Protein AF-A0A1G3HH08-F1 (afdb_monomer)

Solvent-accessible surface area (backbone atoms only — not comparable to full-atom values): 5971 Å² total; per-residue (Å²): 130,83,78,72,69,46,69,51,78,46,73,68,63,84,57,70,82,24,36,34,40,40,31,44,37,25,31,71,50,76,49,64,43,87,78,42,62,87,68,46,46,73,55,71,31,68,67,54,73,59,21,31,37,37,42,53,37,83,88,49,98,61,47,68,43,84,46,73,89,70,102,66,39,56,64,58,51,39,51,60,30,45,80,74,78,44,68,53,91,50,65,94,56,96,65,92,84,85

Secondary structure (DSSP, 8-state):
-----EEEEEE--SSTT-EEEEEEEEEEEEE--TT-GGG-EEEEESSS--EEEEE--TTSS-SEEE----S--HHHHHHHHHTTT---TTTT------

Structure (mmCIF, N/CA/C/O backbone):
data_AF-A0A1G3HH08-F1
#
_entry.id   AF-A0A1G3HH08-F1
#
loop_
_atom_site.group_PDB
_atom_site.id
_atom_site.type_symbol
_atom_site.label_atom_id
_atom_site.label_alt_id
_atom_site.label_comp_id
_atom_site.label_asym_id
_atom_site.label_entity_id
_atom_site.label_seq_id
_atom_site.pdbx_PDB_ins_code
_atom_site.Cartn_x
_atom_site.Cartn_y
_atom_site.Cartn_z
_atom_site.occupancy
_atom_site.B_iso_or_equiv
_atom_site.auth_seq_id
_atom_site.auth_comp_id
_atom_site.auth_asym_id
_atom_site.auth_atom_id
_atom_site.pdbx_PDB_model_num
ATOM 1 N N . MET A 1 1 ? 6.638 12.424 -16.728 1.00 45.09 1 MET A N 1
ATOM 2 C CA . MET A 1 1 ? 5.739 11.266 -16.546 1.00 45.09 1 MET A CA 1
ATOM 3 C C . MET A 1 1 ? 5.499 11.137 -15.056 1.00 45.09 1 MET A C 1
ATOM 5 O O . MET A 1 1 ? 6.484 11.046 -14.337 1.00 45.09 1 MET A O 1
ATOM 9 N N . SER A 1 2 ? 4.257 11.227 -14.576 1.00 54.84 2 SER A N 1
ATOM 10 C CA . SER A 1 2 ? 3.981 10.838 -13.190 1.00 54.84 2 SER A CA 1
ATOM 11 C C . SER A 1 2 ? 4.125 9.321 -13.106 1.00 54.84 2 SER A C 1
ATOM 13 O O . SER A 1 2 ? 3.513 8.605 -13.900 1.00 54.84 2 SER A O 1
ATOM 15 N N . SER A 1 3 ? 4.948 8.828 -12.189 1.00 72.62 3 SER A N 1
ATOM 16 C CA . SER A 1 3 ? 4.944 7.419 -11.795 1.00 72.62 3 SER A CA 1
ATOM 17 C C . SER A 1 3 ? 3.520 7.035 -11.370 1.00 72.62 3 SER A C 1
ATOM 19 O O . SER A 1 3 ? 2.802 7.868 -10.816 1.00 72.62 3 SER A O 1
ATOM 21 N N . GLY A 1 4 ? 3.081 5.805 -11.653 1.00 88.69 4 GLY A N 1
ATOM 22 C CA . GLY A 1 4 ? 1.798 5.319 -11.138 1.00 88.69 4 GLY A CA 1
ATOM 23 C C . GLY A 1 4 ? 1.821 5.121 -9.619 1.00 88.69 4 GLY A C 1
ATOM 24 O O . GLY A 1 4 ? 2.733 5.565 -8.924 1.00 88.69 4 GLY A O 1
ATOM 25 N N . THR A 1 5 ? 0.830 4.412 -9.095 1.00 95.06 5 THR A N 1
ATOM 26 C CA . THR A 1 5 ? 0.828 3.922 -7.713 1.00 95.06 5 THR A CA 1
ATOM 27 C C . THR A 1 5 ? 0.499 2.441 -7.744 1.00 95.06 5 THR A C 1
ATOM 29 O O . THR A 1 5 ? -0.430 2.042 -8.445 1.00 95.06 5 THR A O 1
ATOM 32 N N . GLY A 1 6 ? 1.288 1.647 -7.024 1.00 96.00 6 GLY A N 1
ATOM 33 C CA . GLY A 1 6 ? 1.075 0.216 -6.852 1.00 96.00 6 GLY A CA 1
ATOM 34 C C . GLY A 1 6 ? 0.881 -0.090 -5.376 1.00 96.00 6 GLY A C 1
ATOM 35 O O . GLY A 1 6 ? 1.692 0.331 -4.548 1.00 96.00 6 GLY A O 1
ATOM 36 N N . CYS A 1 7 ? -0.188 -0.807 -5.047 1.00 97.50 7 CYS A N 1
ATOM 37 C CA . CYS A 1 7 ? -0.445 -1.280 -3.695 1.00 97.50 7 CYS A CA 1
ATOM 38 C C . CYS A 1 7 ? -0.919 -2.732 -3.695 1.00 97.50 7 CYS A C 1
ATOM 40 O O . CYS A 1 7 ? -1.515 -3.206 -4.663 1.00 97.50 7 CYS A O 1
ATOM 42 N N . TYR A 1 8 ? -0.664 -3.402 -2.577 1.00 97.88 8 TYR A N 1
ATOM 43 C CA . TYR A 1 8 ? -1.203 -4.712 -2.251 1.00 97.88 8 TYR A CA 1
ATOM 44 C C . TYR A 1 8 ? -2.145 -4.589 -1.057 1.00 97.88 8 TYR A C 1
ATOM 46 O O . TYR A 1 8 ? -1.854 -3.855 -0.105 1.00 97.88 8 TYR A O 1
ATOM 54 N N . ILE A 1 9 ? -3.279 -5.287 -1.120 1.00 97.69 9 ILE A N 1
ATOM 55 C CA . ILE A 1 9 ? -4.331 -5.226 -0.106 1.00 97.69 9 ILE A CA 1
ATOM 56 C C . ILE A 1 9 ? -4.844 -6.637 0.164 1.00 97.69 9 ILE A C 1
ATOM 58 O O . ILE A 1 9 ? -5.253 -7.329 -0.764 1.00 97.69 9 ILE A O 1
ATOM 62 N N . GLU A 1 10 ? -4.892 -7.024 1.435 1.00 97.31 10 GLU A N 1
ATOM 63 C CA . GLU A 1 10 ? -5.613 -8.214 1.894 1.00 97.31 10 GLU A CA 1
ATOM 64 C C . GLU A 1 10 ? -6.640 -7.822 2.945 1.00 97.31 10 GLU A C 1
ATOM 66 O O . GLU A 1 10 ? -6.330 -7.091 3.885 1.00 97.31 10 GLU A O 1
ATOM 71 N N . ASP A 1 11 ? -7.859 -8.329 2.801 1.00 94.56 11 ASP A N 1
ATOM 72 C CA . ASP A 1 11 ? -8.933 -8.139 3.768 1.00 94.56 11 ASP A CA 1
ATOM 73 C C . ASP A 1 11 ? -9.188 -9.448 4.528 1.00 94.56 11 ASP A C 1
ATOM 75 O O . ASP A 1 11 ? -9.576 -10.453 3.931 1.00 94.56 11 ASP A O 1
ATOM 79 N N . GLU A 1 12 ? -8.982 -9.443 5.850 1.00 93.00 12 GLU A N 1
ATOM 80 C CA . GLU A 1 12 ? -9.303 -10.581 6.727 1.00 93.00 12 GLU A CA 1
ATOM 81 C C . GLU A 1 12 ? -10.830 -10.745 6.931 1.00 93.00 12 GLU A C 1
ATOM 83 O O . GLU A 1 12 ? -11.278 -11.685 7.595 1.00 93.00 12 GLU A O 1
ATOM 88 N N . GLY A 1 13 ? -11.647 -9.854 6.359 1.00 88.38 13 GLY A N 1
ATOM 89 C CA . GLY A 1 13 ? -13.099 -9.952 6.315 1.00 88.38 13 GLY A CA 1
ATOM 90 C C . GLY A 1 13 ? -13.788 -9.251 7.485 1.00 88.38 13 GLY A C 1
ATOM 91 O O . GLY A 1 13 ? -13.413 -8.163 7.914 1.00 88.38 13 GLY A O 1
ATOM 92 N N . ALA A 1 14 ? -14.866 -9.850 7.996 1.00 82.38 14 ALA A N 1
ATOM 93 C CA . ALA A 1 14 ? -15.722 -9.214 8.994 1.00 82.38 14 ALA A CA 1
ATOM 94 C C . ALA A 1 14 ? -15.430 -9.691 10.425 1.00 82.38 14 ALA A C 1
ATOM 96 O O . ALA A 1 14 ? -15.201 -10.869 10.687 1.00 82.38 14 ALA A O 1
ATOM 97 N N . GLY A 1 15 ? -15.546 -8.771 11.381 1.00 82.75 15 GLY A N 1
ATOM 98 C CA . GLY A 1 15 ? -15.474 -9.061 12.811 1.00 82.75 15 GLY A CA 1
ATOM 99 C C . GLY A 1 15 ? -14.681 -8.008 13.572 1.00 82.75 15 GLY A C 1
ATOM 100 O O . GLY A 1 15 ? -13.878 -7.279 13.000 1.00 82.75 15 GLY A O 1
ATOM 101 N N . ALA A 1 16 ? -14.877 -7.947 14.890 1.00 77.75 16 ALA A N 1
ATOM 102 C CA . ALA A 1 16 ? -14.223 -6.947 15.742 1.00 77.75 16 ALA A CA 1
ATOM 103 C C . ALA A 1 16 ? -12.687 -7.074 15.795 1.00 77.75 16 ALA A C 1
ATOM 105 O O . ALA A 1 16 ? -12.027 -6.179 16.303 1.00 77.75 16 ALA A O 1
ATOM 106 N N . LYS A 1 17 ? -12.125 -8.188 15.310 1.00 84.75 17 LYS A N 1
ATOM 107 C CA . LYS A 1 17 ? -10.678 -8.435 15.241 1.00 84.75 17 LYS A CA 1
ATOM 108 C C . LYS A 1 17 ? -10.138 -8.539 13.814 1.00 84.75 17 LYS A C 1
ATOM 110 O O . LYS A 1 17 ? -8.941 -8.754 13.670 1.00 84.75 17 LYS A O 1
ATOM 115 N N . ALA A 1 18 ? -10.998 -8.429 12.801 1.00 90.12 18 ALA A N 1
ATOM 116 C CA . ALA A 1 18 ? -10.560 -8.458 11.414 1.00 90.12 18 ALA A CA 1
ATOM 117 C C . ALA A 1 18 ? -9.796 -7.173 11.078 1.00 90.12 18 ALA A C 1
ATOM 119 O O . ALA A 1 18 ? -10.067 -6.100 11.640 1.00 90.12 18 ALA A O 1
ATOM 120 N N . ARG A 1 19 ? -8.815 -7.303 10.190 1.00 94.06 19 ARG A N 1
ATOM 121 C CA . ARG A 1 19 ? -7.939 -6.218 9.763 1.00 94.06 19 ARG A CA 1
ATOM 122 C C . ARG A 1 19 ? -7.780 -6.247 8.255 1.00 94.06 19 ARG A C 1
ATOM 124 O O . ARG A 1 19 ? -7.854 -7.298 7.627 1.00 94.06 19 ARG A O 1
ATOM 131 N N . THR A 1 20 ? -7.474 -5.089 7.698 1.00 96.69 20 THR A N 1
ATOM 132 C CA . THR A 1 20 ? -6.980 -4.977 6.331 1.00 96.69 20 THR A CA 1
ATOM 133 C C . THR A 1 20 ? -5.469 -4.812 6.381 1.00 96.69 20 THR A C 1
ATOM 135 O O . THR A 1 20 ? -4.962 -3.914 7.054 1.00 96.69 20 THR A O 1
ATOM 138 N N . TYR A 1 21 ? -4.737 -5.670 5.685 1.00 98.06 21 TYR A N 1
ATOM 139 C CA . TYR A 1 21 ? -3.335 -5.437 5.379 1.00 98.06 21 TYR A CA 1
ATOM 140 C C . TYR A 1 21 ? -3.233 -4.531 4.153 1.00 98.06 21 TYR A C 1
ATOM 142 O O . TYR A 1 21 ? -3.908 -4.756 3.150 1.00 98.06 21 TYR A O 1
ATOM 150 N N . PHE A 1 22 ? -2.391 -3.507 4.235 1.00 98.44 22 PHE A N 1
ATOM 151 C CA . PHE A 1 22 ? -2.144 -2.559 3.160 1.00 98.44 22 PHE A CA 1
ATOM 152 C C . PHE A 1 22 ? -0.644 -2.320 3.017 1.00 98.44 22 PHE A C 1
ATOM 154 O O . PHE A 1 22 ? 0.003 -1.816 3.934 1.00 98.44 22 PHE A O 1
ATOM 161 N N . CYS A 1 23 ? -0.089 -2.619 1.847 1.00 98.50 23 CYS A N 1
ATOM 162 C CA . CYS A 1 23 ? 1.263 -2.216 1.490 1.00 98.50 23 CYS A CA 1
ATOM 163 C C . CYS A 1 23 ? 1.211 -1.253 0.307 1.00 98.50 23 CYS A C 1
ATOM 165 O O . CYS A 1 23 ? 0.780 -1.624 -0.785 1.00 98.50 23 CYS A O 1
ATOM 167 N N . LEU A 1 24 ? 1.678 -0.017 0.505 1.00 98.19 24 LEU A N 1
ATOM 168 C CA . LEU A 1 24 ? 1.987 0.875 -0.610 1.00 98.19 24 LEU A CA 1
ATOM 169 C C . LEU A 1 24 ? 3.344 0.455 -1.178 1.00 98.19 24 LEU A C 1
ATOM 171 O O . LEU A 1 24 ? 4.386 0.816 -0.629 1.00 98.19 24 LEU A O 1
ATOM 175 N N . CYS A 1 25 ? 3.342 -0.334 -2.250 1.00 97.31 25 CYS A N 1
ATOM 176 C CA . CYS A 1 25 ? 4.567 -0.860 -2.848 1.00 97.31 25 CYS A CA 1
ATOM 177 C C . CYS A 1 25 ? 5.419 0.278 -3.425 1.00 97.31 25 CYS A C 1
ATOM 179 O O . CYS A 1 25 ? 6.630 0.305 -3.222 1.00 97.31 25 CYS A O 1
ATOM 181 N N . TYR A 1 26 ? 4.777 1.236 -4.099 1.00 96.19 26 TYR A N 1
ATOM 182 C CA . TYR A 1 26 ? 5.376 2.503 -4.515 1.00 96.19 26 TYR A CA 1
ATOM 183 C C . TYR A 1 26 ? 4.287 3.547 -4.811 1.00 96.19 26 TYR A C 1
ATOM 185 O O . TYR A 1 26 ? 3.146 3.206 -5.135 1.00 96.19 26 TYR A O 1
ATOM 193 N N . GLY A 1 27 ? 4.665 4.824 -4.808 1.00 96.44 27 GLY A N 1
ATOM 194 C CA . GLY A 1 27 ? 3.787 5.940 -5.167 1.00 96.44 27 GLY A CA 1
ATOM 195 C C . GLY A 1 27 ? 3.270 6.673 -3.936 1.00 96.44 27 GLY A C 1
ATOM 196 O O . GLY A 1 27 ? 3.927 6.666 -2.898 1.00 96.44 27 GLY A O 1
ATOM 197 N N . SER A 1 28 ? 2.116 7.326 -4.052 1.00 97.19 28 SER A N 1
ATOM 198 C CA . SER A 1 28 ? 1.555 8.182 -2.998 1.00 97.19 28 SER A CA 1
ATOM 199 C C . SER A 1 28 ? 0.111 7.794 -2.694 1.00 97.19 28 SER A C 1
ATOM 201 O O . SER A 1 28 ? -0.645 7.451 -3.600 1.00 97.19 28 SER A O 1
ATOM 203 N N . VAL A 1 29 ? -0.287 7.883 -1.425 1.00 97.69 29 VAL A N 1
ATOM 204 C CA . VAL A 1 29 ? -1.648 7.567 -0.965 1.00 97.69 29 VAL A CA 1
ATOM 205 C C . VAL A 1 29 ? -2.099 8.545 0.120 1.00 97.69 29 VAL A C 1
ATOM 207 O O . VAL A 1 29 ? -1.268 9.073 0.861 1.00 97.69 29 VAL A O 1
ATOM 210 N N . GLU A 1 30 ? -3.411 8.741 0.248 1.00 98.00 30 GLU A N 1
ATOM 211 C CA . GLU A 1 30 ? -4.052 9.143 1.505 1.00 98.00 30 GLU A CA 1
ATOM 212 C C . GLU A 1 30 ? -4.765 7.909 2.076 1.00 98.00 30 GLU A C 1
ATOM 214 O O . GLU A 1 30 ? -5.726 7.413 1.490 1.00 98.00 30 GLU A O 1
ATOM 219 N N . LEU A 1 31 ? -4.266 7.378 3.193 1.00 97.38 31 LEU A N 1
ATOM 220 C CA . LEU A 1 31 ? -4.832 6.215 3.865 1.00 97.38 31 LEU A CA 1
ATOM 221 C C . LEU A 1 31 ? -5.758 6.668 4.996 1.00 97.38 31 LEU A C 1
ATOM 223 O O . LEU A 1 31 ? -5.334 7.387 5.901 1.00 97.38 31 LEU A O 1
ATOM 227 N N . ILE A 1 32 ? -7.024 6.247 4.950 1.00 96.56 32 ILE A N 1
ATOM 228 C CA . ILE A 1 32 ? -8.064 6.673 5.896 1.00 96.56 32 ILE A CA 1
ATOM 229 C C . ILE A 1 32 ? -8.709 5.433 6.536 1.00 96.56 32 ILE A C 1
ATOM 231 O O . ILE A 1 32 ? -9.487 4.746 5.871 1.00 96.56 32 ILE A O 1
ATOM 235 N N . PRO A 1 33 ? -8.443 5.140 7.821 1.00 93.00 33 PRO A N 1
ATOM 236 C CA . PRO A 1 33 ? -9.104 4.048 8.536 1.00 93.00 33 PRO A CA 1
ATOM 237 C C . PRO A 1 33 ? -10.591 4.336 8.725 1.00 93.00 33 PRO A C 1
ATOM 239 O O . PRO A 1 33 ? -10.958 5.360 9.303 1.00 93.00 33 PRO A O 1
ATOM 242 N N . SER A 1 34 ? -11.465 3.418 8.310 1.00 88.62 34 SER A N 1
ATOM 243 C CA . SER A 1 34 ? -12.917 3.621 8.421 1.00 88.62 34 SER A CA 1
ATOM 244 C C . SER A 1 34 ? -13.395 3.777 9.871 1.00 88.62 34 SER A C 1
ATOM 246 O O . SER A 1 34 ? -14.271 4.596 10.134 1.00 88.62 34 SER A O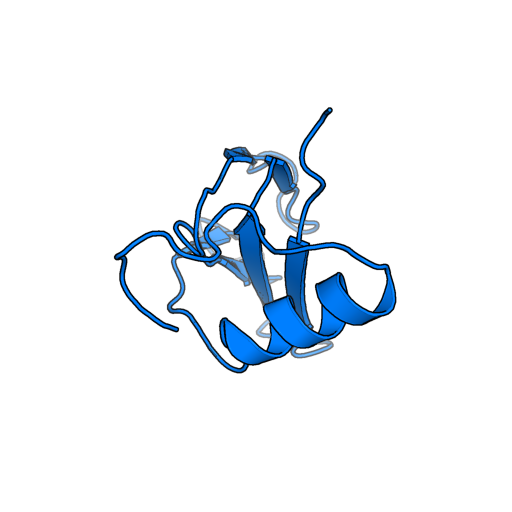 1
ATOM 248 N N . ALA A 1 35 ? -12.798 3.042 10.817 1.00 88.50 35 ALA A N 1
ATOM 249 C CA . ALA A 1 35 ? -13.130 3.117 12.245 1.00 88.50 35 ALA A CA 1
ATOM 250 C C . ALA A 1 35 ? -12.522 4.339 12.967 1.00 88.50 35 ALA A C 1
ATOM 252 O O . ALA A 1 35 ? -12.939 4.664 14.077 1.00 88.50 35 ALA A O 1
ATOM 253 N N . ALA A 1 36 ? -11.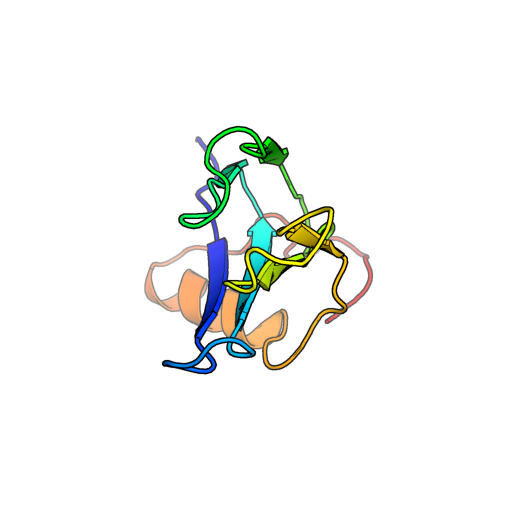546 5.019 12.352 1.00 92.38 36 ALA A N 1
ATOM 254 C CA . ALA A 1 36 ? -10.862 6.179 12.926 1.00 92.38 36 ALA A CA 1
ATOM 255 C C . ALA A 1 36 ? -10.412 7.187 11.844 1.00 92.38 36 ALA A C 1
ATOM 257 O O . ALA A 1 36 ? -9.212 7.363 11.625 1.00 92.38 36 ALA A O 1
ATOM 258 N N . PRO A 1 37 ? -11.335 7.904 11.16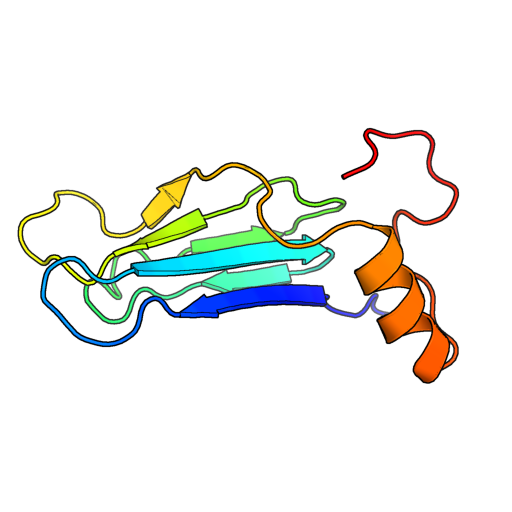8 1.00 94.50 37 PRO A N 1
ATOM 259 C CA . PRO A 1 37 ? -10.984 8.829 10.079 1.00 94.50 37 PRO A CA 1
ATOM 260 C C . PRO A 1 37 ? -10.079 10.004 10.490 1.00 94.50 37 PRO A C 1
ATOM 262 O O . PRO A 1 37 ? -9.474 10.668 9.643 1.00 94.50 37 PRO A O 1
ATOM 265 N N . GLN A 1 38 ? -10.000 10.302 11.789 1.00 94.69 38 GLN A N 1
ATOM 266 C CA . GLN A 1 38 ? -9.067 11.272 12.365 1.00 94.69 38 GLN A CA 1
ATOM 267 C C . GLN A 1 38 ? -7.606 10.803 12.319 1.00 94.69 38 GLN A C 1
ATOM 269 O O . GLN A 1 38 ? -6.710 11.637 12.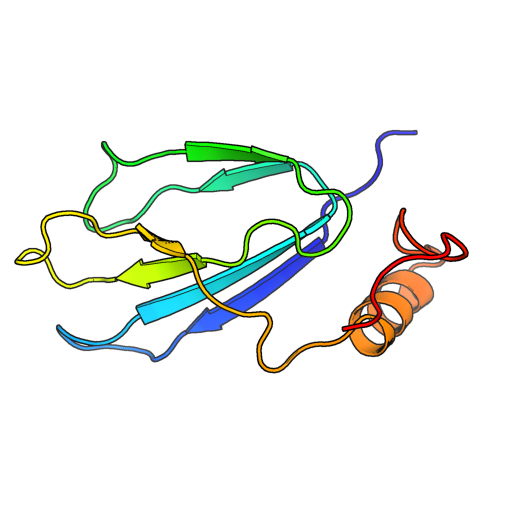376 1.00 94.69 38 GLN A O 1
ATOM 274 N N . GLU A 1 39 ? -7.360 9.495 12.192 1.00 95.44 39 GLU A N 1
ATOM 275 C CA . GLU A 1 39 ? -6.019 8.917 12.041 1.00 95.44 39 GLU A CA 1
ATOM 276 C C . GLU A 1 39 ? -5.525 8.937 10.591 1.00 95.44 39 GLU A C 1
ATOM 278 O O . GLU A 1 39 ? -4.500 8.33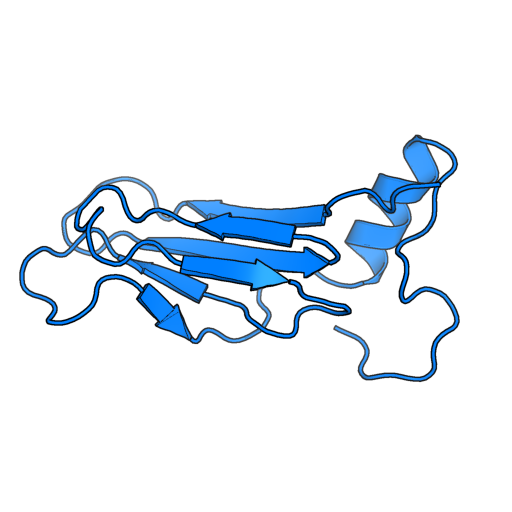1 10.307 1.00 95.44 39 GLU A O 1
ATOM 283 N N . ARG A 1 40 ? -6.223 9.615 9.668 1.00 97.25 40 ARG A N 1
ATOM 284 C CA . ARG A 1 40 ? -5.804 9.717 8.263 1.00 97.25 40 ARG A CA 1
ATOM 285 C C . ARG A 1 40 ? -4.320 10.057 8.128 1.00 97.25 40 ARG A C 1
ATOM 287 O O . ARG A 1 40 ? -3.793 10.909 8.846 1.00 97.25 40 ARG A O 1
ATOM 294 N N . GLU A 1 41 ? -3.671 9.452 7.147 1.00 97.75 41 GLU A N 1
ATOM 295 C CA . GLU A 1 41 ? -2.266 9.708 6.872 1.00 97.75 41 GLU A CA 1
ATOM 296 C C . GLU A 1 41 ? -2.006 9.776 5.369 1.00 97.75 41 GLU A C 1
ATOM 298 O O . GLU A 1 41 ? -2.396 8.885 4.621 1.00 97.75 41 GLU A O 1
ATOM 303 N N . SER A 1 42 ? -1.317 10.826 4.920 1.00 98.25 42 SER A N 1
ATOM 304 C CA . SER A 1 42 ? -0.797 10.916 3.554 1.00 98.25 42 SER A CA 1
ATOM 305 C C . SER A 1 42 ? 0.690 10.598 3.548 1.00 98.25 42 SER A C 1
ATOM 307 O O . SER A 1 42 ? 1.451 11.206 4.300 1.00 98.25 42 SER A O 1
ATOM 309 N N . TYR A 1 43 ? 1.115 9.662 2.705 1.00 97.94 43 TYR A N 1
ATOM 310 C CA . TYR A 1 43 ? 2.524 9.285 2.605 1.00 97.94 43 TYR A CA 1
ATOM 311 C C . TYR A 1 43 ? 2.888 8.762 1.217 1.00 97.94 43 TYR A C 1
ATOM 313 O O . TYR A 1 43 ? 2.033 8.514 0.367 1.00 97.94 43 TYR A O 1
ATOM 321 N N . THR A 1 44 ? 4.194 8.661 0.980 1.00 97.31 44 THR A N 1
ATOM 322 C CA . THR A 1 44 ? 4.789 8.166 -0.263 1.00 97.31 44 THR A CA 1
ATOM 323 C C . THR A 1 44 ? 5.793 7.076 0.070 1.00 97.31 44 THR A C 1
ATOM 325 O O . THR A 1 44 ? 6.528 7.207 1.048 1.00 97.31 44 THR A O 1
ATOM 328 N N . THR A 1 45 ? 5.826 6.027 -0.743 1.00 96.56 45 THR A N 1
ATOM 329 C CA . THR A 1 45 ? 6.835 4.967 -0.681 1.00 96.56 45 THR A CA 1
ATOM 330 C C . THR A 1 45 ? 7.532 4.832 -2.030 1.00 96.56 45 THR A C 1
ATOM 332 O O . THR A 1 45 ? 6.989 5.150 -3.094 1.00 96.56 45 THR A O 1
ATOM 335 N N . THR A 1 46 ? 8.769 4.370 -1.977 1.00 94.62 46 THR A N 1
ATOM 336 C CA . THR A 1 46 ? 9.592 4.003 -3.122 1.00 94.62 46 THR A CA 1
ATOM 337 C C . THR A 1 46 ? 9.679 2.496 -3.315 1.00 94.62 46 THR A C 1
ATOM 339 O O . THR A 1 46 ? 9.734 2.073 -4.467 1.00 94.62 46 THR A O 1
ATOM 342 N N . HIS A 1 47 ? 9.676 1.702 -2.235 1.00 95.81 47 HIS A N 1
ATOM 343 C CA . HIS A 1 47 ? 9.796 0.243 -2.309 1.00 95.81 47 HIS A CA 1
ATOM 344 C C . HIS A 1 47 ? 9.352 -0.452 -1.008 1.00 95.81 47 HIS A C 1
ATOM 346 O O . HIS A 1 47 ? 10.163 -0.738 -0.136 1.00 95.81 47 HIS A O 1
ATOM 352 N N . HIS A 1 48 ? 8.049 -0.705 -0.856 1.00 97.06 48 HIS A N 1
ATOM 353 C CA . HIS A 1 48 ? 7.461 -1.373 0.323 1.00 97.06 48 HIS A CA 1
ATOM 354 C C . HIS A 1 48 ? 7.853 -0.754 1.684 1.00 97.06 48 HIS A C 1
ATOM 356 O O . HIS A 1 48 ? 7.842 -1.432 2.708 1.00 97.06 48 HIS A O 1
ATOM 362 N N . ASP A 1 49 ? 8.161 0.548 1.725 1.00 96.50 49 ASP A N 1
ATOM 363 C CA . ASP A 1 49 ? 8.792 1.182 2.897 1.00 96.50 49 ASP A CA 1
ATOM 364 C C . ASP A 1 49 ? 7.879 1.267 4.131 1.00 96.50 49 ASP A C 1
ATOM 366 O O . ASP A 1 49 ? 8.342 1.539 5.240 1.00 96.50 49 ASP A O 1
ATOM 370 N N . LYS A 1 50 ? 6.564 1.101 3.940 1.00 97.88 50 LYS A N 1
ATOM 371 C CA . LYS A 1 50 ? 5.567 1.291 4.997 1.00 97.88 50 LYS A CA 1
ATOM 372 C C . LYS A 1 50 ? 4.339 0.381 4.846 1.00 97.88 50 LYS A C 1
ATOM 374 O O . LYS A 1 50 ? 3.261 0.862 4.488 1.00 97.88 50 LYS A O 1
ATOM 379 N N . PRO A 1 51 ? 4.468 -0.931 5.101 1.00 98.25 51 PRO A N 1
ATOM 380 C CA . PRO A 1 51 ? 3.319 -1.819 5.202 1.00 98.25 51 PRO A CA 1
ATOM 381 C C . PRO A 1 51 ? 2.547 -1.535 6.496 1.00 98.25 51 PRO A C 1
ATOM 383 O O . PRO A 1 51 ? 3.141 -1.234 7.534 1.00 98.25 51 PRO A O 1
ATOM 386 N N . MET A 1 52 ? 1.223 -1.633 6.440 1.00 98.31 52 MET A N 1
ATOM 387 C CA . MET A 1 52 ? 0.323 -1.266 7.530 1.00 98.31 52 MET A CA 1
ATOM 388 C C . MET A 1 52 ? -0.759 -2.331 7.733 1.00 98.31 52 MET A C 1
ATOM 390 O O . MET A 1 52 ? -1.342 -2.827 6.773 1.00 98.31 52 MET A O 1
ATOM 394 N N . TYR A 1 53 ? -1.091 -2.621 8.990 1.00 97.56 53 TYR A N 1
ATOM 395 C CA . TYR A 1 53 ? -2.380 -3.196 9.365 1.00 97.56 53 TYR A CA 1
ATOM 396 C C . TYR A 1 53 ? -3.359 -2.079 9.716 1.00 97.56 53 TYR A C 1
ATOM 398 O O . TYR A 1 53 ? -3.022 -1.164 10.470 1.00 97.56 53 TYR A O 1
ATOM 406 N N . ILE A 1 54 ? -4.583 -2.194 9.211 1.00 96.50 54 ILE A N 1
ATOM 407 C CA . ILE A 1 54 ? -5.707 -1.302 9.483 1.00 96.50 54 ILE A CA 1
ATOM 408 C C . ILE A 1 54 ? -6.757 -2.113 10.238 1.00 96.50 54 ILE A C 1
ATOM 410 O O . ILE A 1 54 ? -7.372 -3.028 9.697 1.00 96.50 54 ILE A O 1
ATOM 414 N N . HIS A 1 55 ? -6.929 -1.804 11.513 1.00 94.44 55 HIS A N 1
ATOM 415 C CA . HIS A 1 55 ? -7.814 -2.504 12.427 1.00 94.44 55 HIS A CA 1
ATOM 416 C C . HIS A 1 55 ? -9.217 -1.890 12.433 1.00 94.44 55 HIS A C 1
ATOM 418 O O . HIS A 1 55 ? -9.386 -0.6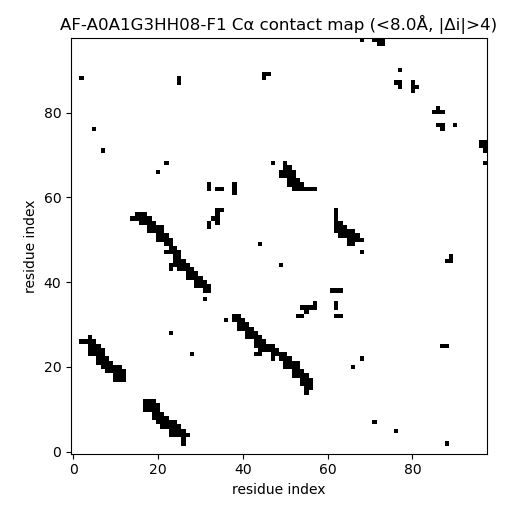76 12.317 1.00 94.44 55 HIS A O 1
ATOM 424 N N . ASN A 1 56 ? -10.222 -2.737 12.657 1.00 88.06 56 ASN A N 1
ATOM 425 C CA . ASN A 1 56 ? -11.609 -2.324 12.893 1.00 88.06 56 ASN A CA 1
ATOM 426 C C . ASN A 1 56 ? -12.008 -2.394 14.388 1.00 88.06 56 ASN A C 1
ATOM 428 O O . ASN A 1 56 ? -13.190 -2.405 14.735 1.00 88.06 56 ASN A O 1
ATOM 432 N N . ASP A 1 57 ? -11.029 -2.487 15.293 1.00 87.56 57 ASP A N 1
ATOM 433 C CA . ASP A 1 57 ? -11.261 -2.624 16.734 1.00 87.56 57 ASP A CA 1
ATOM 434 C C . ASP A 1 57 ? -11.273 -1.259 17.427 1.00 87.56 57 ASP A C 1
ATOM 436 O O . ASP A 1 57 ? -10.234 -0.787 17.876 1.00 87.56 57 ASP A O 1
ATOM 440 N N . MET A 1 58 ? -12.455 -0.659 17.603 1.00 81.75 58 MET A N 1
ATOM 441 C CA . MET A 1 58 ? -12.637 0.643 18.273 1.00 81.75 58 MET A CA 1
ATOM 442 C C . MET A 1 58 ? -12.068 0.729 19.705 1.00 81.75 58 MET A C 1
ATOM 444 O O . MET A 1 58 ? -12.034 1.816 20.278 1.00 81.75 58 MET A O 1
ATOM 448 N N . LYS A 1 59 ? -11.657 -0.389 20.320 1.00 86.31 59 LYS A N 1
ATOM 449 C CA . LYS A 1 59 ? -11.004 -0.393 21.638 1.00 86.31 59 LYS A CA 1
ATOM 450 C C . LYS A 1 59 ? -9.503 -0.120 21.558 1.00 86.31 59 LYS A C 1
ATOM 452 O O . LYS A 1 59 ? -8.891 0.147 22.592 1.00 86.31 59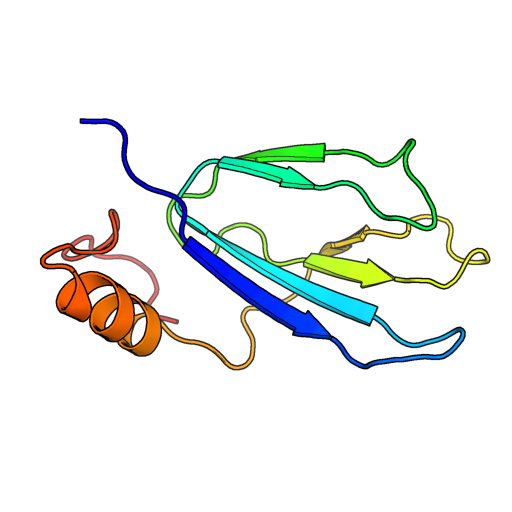 LYS A O 1
ATOM 457 N N . MET A 1 60 ? -8.897 -0.218 20.375 1.00 87.69 60 MET A N 1
ATOM 458 C CA . MET A 1 60 ? -7.480 0.073 20.193 1.00 87.69 60 MET A CA 1
ATOM 459 C C . MET A 1 60 ? -7.213 1.584 20.262 1.00 87.69 60 MET A C 1
ATOM 461 O O . MET A 1 60 ? -8.019 2.382 19.792 1.00 87.69 60 MET A O 1
ATOM 465 N N . PRO A 1 61 ? -6.066 2.009 20.820 1.00 89.31 61 PRO A N 1
ATOM 466 C CA . PRO A 1 61 ? -5.696 3.425 20.868 1.00 89.31 61 PRO A CA 1
ATOM 467 C C . PRO A 1 61 ? -5.287 3.992 19.499 1.00 89.31 61 PRO A C 1
ATOM 469 O O . PRO A 1 61 ? -5.289 5.208 19.329 1.00 89.31 61 PRO A O 1
ATOM 472 N N . LYS A 1 62 ? -4.897 3.121 18.559 1.00 93.12 62 LYS A N 1
ATOM 473 C CA . LYS A 1 62 ? -4.638 3.432 17.150 1.00 93.12 62 LYS A CA 1
ATOM 474 C C . LYS A 1 62 ? -5.174 2.312 16.276 1.00 93.12 62 LYS A C 1
ATOM 476 O O . LYS A 1 62 ? -4.975 1.144 16.609 1.00 93.12 62 LYS A O 1
ATOM 481 N N . MET A 1 63 ? -5.786 2.666 15.155 1.00 92.88 63 MET A N 1
ATOM 482 C CA . MET A 1 63 ? -6.309 1.709 14.180 1.00 92.88 63 MET A CA 1
ATOM 483 C C . MET A 1 63 ? -5.299 1.365 13.094 1.00 92.88 63 MET A C 1
ATOM 485 O O . MET A 1 63 ? -5.474 0.361 12.415 1.00 92.88 63 MET A O 1
ATOM 489 N N . MET A 1 64 ? -4.237 2.152 12.930 1.00 95.69 64 MET A N 1
ATOM 490 C CA . MET A 1 64 ? -3.139 1.816 12.023 1.00 95.69 64 MET A CA 1
ATOM 491 C C . MET A 1 64 ? -1.880 1.419 12.784 1.00 95.69 64 MET A C 1
ATOM 493 O O . MET A 1 64 ? -1.394 2.165 13.638 1.00 95.69 64 MET A O 1
ATOM 497 N N . ALA A 1 65 ? -1.325 0.262 12.434 1.00 95.94 65 ALA A N 1
ATOM 498 C CA . ALA A 1 65 ? -0.088 -0.262 13.001 1.00 95.94 65 ALA A CA 1
ATOM 499 C C . ALA A 1 65 ? 0.884 -0.680 11.886 1.00 95.94 65 ALA A C 1
ATOM 501 O O . ALA A 1 65 ? 0.424 -1.199 10.869 1.00 95.94 65 ALA A O 1
ATOM 502 N N . PRO A 1 66 ? 2.208 -0.489 12.051 1.00 97.44 66 PRO A N 1
ATOM 503 C CA . PRO A 1 66 ? 3.192 -1.020 11.113 1.00 97.44 66 PRO A CA 1
ATOM 504 C C . PRO A 1 66 ? 3.064 -2.537 10.944 1.00 97.44 66 PRO A C 1
ATOM 506 O O . PRO A 1 66 ? 2.733 -3.251 11.894 1.00 97.44 66 PRO A O 1
ATOM 509 N N . ALA A 1 67 ? 3.366 -3.017 9.745 1.00 97.56 67 ALA A N 1
ATOM 510 C CA . ALA A 1 67 ? 3.391 -4.427 9.396 1.00 97.56 67 ALA A CA 1
ATOM 511 C C . ALA A 1 67 ? 4.683 -4.780 8.645 1.00 97.56 67 ALA A C 1
ATOM 513 O O . ALA A 1 67 ? 5.405 -3.905 8.165 1.00 97.56 67 ALA A O 1
ATOM 514 N N . GLU A 1 68 ? 4.960 -6.074 8.535 1.00 97.00 68 GLU A N 1
ATOM 515 C CA . GLU A 1 68 ? 5.988 -6.589 7.631 1.00 97.00 68 GLU A CA 1
ATOM 516 C C . GLU A 1 68 ? 5.434 -6.711 6.203 1.00 97.00 68 GLU A C 1
ATOM 518 O O . GLU A 1 68 ? 4.223 -6.610 5.966 1.00 97.00 68 GLU A O 1
ATOM 523 N N . VAL A 1 69 ? 6.318 -6.919 5.227 1.00 97.25 69 VAL A N 1
ATOM 524 C CA . VAL A 1 69 ? 5.888 -7.299 3.878 1.00 97.25 69 VAL A CA 1
ATOM 525 C C . VAL A 1 69 ? 5.397 -8.744 3.926 1.00 97.25 69 VAL A C 1
ATOM 527 O O . VAL A 1 69 ? 6.156 -9.631 4.307 1.00 97.25 69 VAL A O 1
ATOM 530 N N . ILE A 1 70 ? 4.127 -8.978 3.585 1.00 96.69 70 ILE A N 1
ATOM 531 C CA . ILE A 1 70 ? 3.525 -10.316 3.577 1.00 96.69 70 ILE A CA 1
ATOM 532 C C . ILE A 1 70 ? 2.801 -10.573 2.260 1.00 96.69 70 ILE A C 1
ATOM 534 O O . ILE A 1 70 ? 2.225 -9.657 1.672 1.00 96.69 70 ILE A O 1
ATOM 538 N N . ASN A 1 71 ? 2.822 -11.836 1.834 1.00 95.81 71 ASN A N 1
ATOM 539 C CA . ASN A 1 71 ? 1.988 -12.414 0.775 1.00 95.81 71 ASN A CA 1
ATOM 540 C C . ASN A 1 71 ? 2.093 -11.800 -0.633 1.00 95.81 71 ASN A C 1
ATOM 542 O O . ASN A 1 71 ? 1.399 -12.264 -1.529 1.00 95.81 71 ASN A O 1
ATOM 546 N N . HIS A 1 72 ? 2.994 -10.842 -0.856 1.00 96.62 72 HIS A N 1
ATOM 547 C CA . HIS A 1 72 ? 3.332 -10.316 -2.177 1.00 96.62 72 HIS A CA 1
ATOM 548 C C . HIS A 1 72 ? 4.831 -10.026 -2.275 1.00 96.62 72 HIS A C 1
ATOM 550 O O . HIS A 1 72 ? 5.500 -9.843 -1.256 1.00 96.62 72 HIS A O 1
ATOM 556 N N . SER A 1 73 ? 5.338 -9.994 -3.507 1.00 9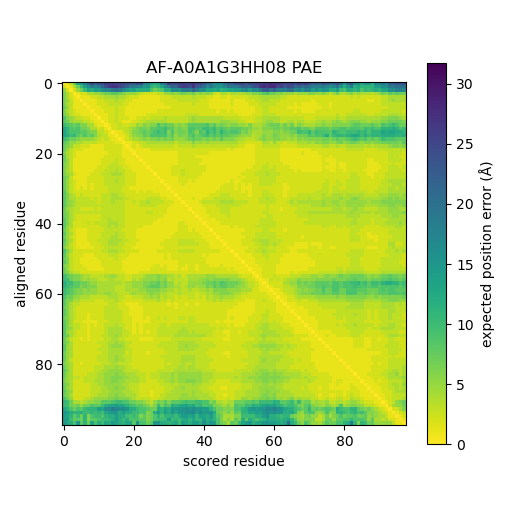5.75 73 SER A N 1
ATOM 557 C CA . SER A 1 73 ? 6.759 -9.821 -3.821 1.00 95.75 73 SER A CA 1
ATOM 558 C C . SER A 1 73 ? 6.978 -8.831 -4.961 1.00 95.75 73 SER A C 1
ATOM 560 O O . SER A 1 73 ? 6.056 -8.465 -5.703 1.00 95.75 73 SER A O 1
ATOM 562 N N . ASP A 1 74 ? 8.238 -8.456 -5.170 1.00 96.25 74 ASP A N 1
ATOM 563 C CA . ASP A 1 74 ? 8.644 -7.622 -6.298 1.00 96.25 74 ASP A CA 1
ATOM 564 C C . ASP A 1 74 ? 8.293 -8.256 -7.650 1.00 96.25 74 ASP A C 1
ATOM 566 O O . ASP A 1 74 ? 8.090 -7.550 -8.640 1.00 96.25 74 ASP A O 1
ATOM 570 N N . ASP A 1 75 ? 8.293 -9.587 -7.731 1.00 95.12 75 ASP A N 1
ATOM 571 C CA . ASP A 1 75 ? 8.074 -10.312 -8.982 1.00 95.12 75 ASP A CA 1
ATOM 572 C C . ASP A 1 75 ? 6.601 -10.304 -9.396 1.00 95.12 75 ASP A C 1
ATOM 574 O O . ASP A 1 75 ? 6.308 -10.150 -10.584 1.00 95.12 75 ASP A O 1
ATOM 578 N N . GLU A 1 76 ? 5.677 -10.363 -8.433 1.00 94.44 76 GLU A N 1
ATOM 579 C CA . GLU A 1 76 ? 4.251 -10.161 -8.696 1.00 94.44 76 GLU A CA 1
ATOM 580 C C . GLU A 1 76 ? 3.992 -8.750 -9.234 1.00 94.44 76 GLU A C 1
ATOM 582 O O . GLU A 1 76 ? 3.337 -8.579 -10.265 1.00 94.44 76 GLU A O 1
ATOM 587 N N . LEU A 1 77 ? 4.580 -7.728 -8.603 1.00 94.62 77 LEU A N 1
ATOM 588 C CA . LEU A 1 77 ? 4.387 -6.351 -9.048 1.00 94.62 77 LEU A CA 1
ATOM 589 C C . LEU A 1 77 ? 5.002 -6.095 -10.432 1.00 94.62 77 LEU A C 1
ATOM 591 O O . LEU A 1 77 ? 4.391 -5.422 -11.263 1.00 94.62 77 LEU A O 1
ATOM 595 N N . LYS A 1 78 ? 6.186 -6.657 -10.719 1.00 95.06 78 LYS A N 1
ATOM 596 C CA . LYS A 1 78 ? 6.791 -6.607 -12.065 1.00 95.06 78 LYS A CA 1
ATOM 597 C C . LYS A 1 78 ? 5.892 -7.267 -13.101 1.00 95.06 78 LYS A C 1
ATOM 599 O O . LYS A 1 78 ? 5.722 -6.705 -14.181 1.00 95.06 78 LYS A O 1
ATOM 604 N N . LEU A 1 79 ? 5.319 -8.431 -12.784 1.00 95.56 79 LEU A N 1
ATOM 605 C CA . LEU A 1 79 ? 4.385 -9.114 -13.672 1.00 95.56 79 LEU A CA 1
ATOM 606 C C . LEU A 1 79 ? 3.190 -8.206 -13.983 1.00 95.56 79 LEU A C 1
ATOM 608 O O . LEU A 1 79 ? 2.938 -7.942 -15.157 1.00 95.56 79 LEU A O 1
ATOM 612 N N . LEU A 1 80 ? 2.513 -7.669 -12.964 1.00 95.06 80 LEU A N 1
ATOM 613 C CA . LEU A 1 80 ? 1.334 -6.812 -13.137 1.00 95.06 80 LEU A CA 1
ATOM 614 C C . LEU A 1 80 ? 1.629 -5.543 -13.951 1.00 95.06 80 LEU A C 1
ATOM 616 O O . LEU A 1 80 ? 0.882 -5.216 -14.873 1.00 95.06 80 LEU A O 1
ATOM 620 N N . GLU A 1 81 ? 2.737 -4.854 -13.671 1.00 95.25 81 GLU A N 1
ATOM 621 C CA . GLU A 1 81 ? 3.159 -3.682 -14.449 1.00 95.25 81 GLU A CA 1
ATOM 622 C C . GLU A 1 81 ? 3.487 -4.051 -15.906 1.00 95.25 81 GLU A C 1
ATOM 624 O O . GLU A 1 81 ? 3.133 -3.315 -16.833 1.00 95.25 81 GLU A O 1
ATOM 629 N N . SER A 1 82 ? 4.109 -5.214 -16.138 1.00 95.31 82 SER A N 1
ATOM 630 C CA . SER A 1 82 ? 4.490 -5.653 -17.485 1.00 95.31 82 SER A CA 1
ATOM 631 C C . SER A 1 82 ? 3.284 -5.923 -18.389 1.00 95.31 82 SER A C 1
ATOM 633 O O . SER A 1 82 ? 3.358 -5.664 -19.592 1.00 95.31 82 SER A O 1
ATOM 635 N N . LEU A 1 83 ? 2.147 -6.346 -17.816 1.00 96.19 83 LEU A N 1
ATOM 636 C CA . LEU A 1 83 ? 0.895 -6.561 -18.555 1.00 96.19 83 LEU A CA 1
ATOM 637 C C . LEU A 1 83 ? 0.364 -5.277 -19.208 1.00 96.19 83 LEU A C 1
ATOM 639 O O . LEU A 1 83 ? -0.412 -5.348 -20.159 1.00 96.19 83 LEU A O 1
ATOM 643 N N . VAL A 1 84 ? 0.805 -4.109 -18.731 1.00 93.94 84 VAL A N 1
ATOM 644 C CA . VAL A 1 84 ? 0.464 -2.791 -19.286 1.00 93.94 84 VAL A CA 1
ATOM 645 C C . VAL A 1 84 ? 1.685 -2.041 -19.834 1.00 93.94 84 VAL A C 1
ATOM 647 O O . VAL A 1 84 ? 1.643 -0.825 -20.013 1.00 93.94 84 VAL A O 1
ATOM 650 N N . GLY A 1 85 ? 2.781 -2.754 -20.118 1.00 94.19 85 GLY A N 1
ATOM 651 C CA . GLY A 1 85 ? 3.987 -2.183 -20.726 1.00 94.19 85 GLY A CA 1
ATOM 652 C C . GLY A 1 85 ? 4.777 -1.253 -19.801 1.00 94.19 85 GLY A C 1
ATOM 653 O O . GLY A 1 85 ? 5.471 -0.354 -20.279 1.00 94.19 85 GLY A O 1
ATOM 654 N N . ARG A 1 86 ? 4.656 -1.439 -18.483 1.00 93.19 86 ARG A N 1
ATOM 655 C CA . ARG A 1 86 ? 5.333 -0.642 -17.458 1.00 93.19 86 ARG A CA 1
ATOM 656 C C . ARG A 1 86 ? 6.310 -1.487 -16.641 1.00 93.19 86 ARG A C 1
ATOM 658 O O . ARG A 1 86 ? 6.335 -2.711 -16.729 1.00 93.19 86 ARG A O 1
ATOM 665 N N . TRP A 1 87 ? 7.104 -0.798 -15.827 1.00 93.94 87 TRP A N 1
ATOM 666 C CA . TRP A 1 87 ? 7.973 -1.384 -14.812 1.00 93.94 87 TRP A CA 1
ATOM 667 C C . TRP A 1 87 ? 7.785 -0.633 -13.491 1.00 93.94 87 TRP A C 1
ATOM 669 O O . TRP A 1 87 ? 7.591 0.589 -13.529 1.00 93.94 87 TRP A O 1
ATOM 679 N N . PRO A 1 88 ? 7.884 -1.313 -12.332 1.00 94.06 88 PRO A N 1
ATOM 680 C CA . PRO A 1 88 ? 7.914 -0.626 -11.047 1.00 94.06 88 PRO A CA 1
ATOM 681 C C . PRO A 1 88 ? 9.074 0.384 -10.996 1.00 94.06 88 PRO A C 1
ATOM 683 O O . PRO A 1 88 ? 10.146 0.091 -11.535 1.00 94.06 88 PRO A O 1
ATOM 686 N N . PRO A 1 89 ? 8.932 1.543 -10.324 1.00 93.19 89 PRO A N 1
ATOM 687 C CA . PRO A 1 89 ? 9.989 2.559 -10.265 1.00 93.19 89 PRO A CA 1
ATOM 688 C C . PRO A 1 89 ? 11.310 2.058 -9.673 1.00 93.19 89 PRO A C 1
ATOM 690 O O . PRO A 1 89 ? 12.369 2.566 -10.031 1.00 93.19 89 PRO A O 1
ATOM 693 N N . PHE A 1 90 ? 11.257 1.054 -8.798 1.00 91.44 90 PHE A N 1
ATOM 694 C CA . PHE A 1 90 ? 12.420 0.421 -8.176 1.00 91.44 90 PHE A CA 1
ATOM 695 C C . PHE A 1 90 ? 13.075 -0.668 -9.046 1.00 91.44 90 PHE A C 1
ATOM 697 O O . PHE A 1 90 ? 14.088 -1.250 -8.658 1.00 91.44 90 PHE A O 1
ATOM 704 N N . TYR A 1 91 ? 12.543 -0.964 -10.238 1.00 91.44 91 TYR A N 1
ATOM 705 C CA . TYR A 1 91 ? 13.141 -1.957 -11.129 1.00 91.44 91 TYR A CA 1
ATOM 706 C C . TYR A 1 91 ? 14.578 -1.571 -11.516 1.00 91.44 91 TYR A C 1
ATOM 708 O O . TYR A 1 91 ? 14.848 -0.452 -11.945 1.00 91.44 91 TYR A O 1
ATOM 716 N N . GLY A 1 92 ? 15.510 -2.517 -11.370 1.00 87.38 92 GLY A N 1
ATOM 717 C CA . GLY A 1 92 ? 16.931 -2.298 -11.653 1.00 87.38 92 GLY A CA 1
ATOM 718 C C . GLY A 1 92 ? 17.676 -1.477 -10.593 1.00 87.38 92 GLY A C 1
ATOM 719 O O . GLY A 1 92 ? 18.878 -1.264 -10.741 1.00 87.38 92 GLY A O 1
ATOM 720 N N . GLN A 1 93 ? 17.005 -1.051 -9.519 1.00 83.12 93 GLN A N 1
ATOM 721 C CA . GLN A 1 93 ? 17.652 -0.407 -8.382 1.00 83.12 93 GLN A CA 1
ATOM 722 C C . GLN A 1 93 ? 18.140 -1.491 -7.408 1.00 83.12 93 GLN A C 1
ATOM 724 O O . GLN A 1 93 ? 17.402 -2.410 -7.056 1.00 83.12 93 GLN A O 1
ATOM 729 N N . GLY A 1 94 ? 19.417 -1.451 -7.024 1.00 74.25 94 GLY A N 1
ATOM 730 C CA . GLY A 1 94 ? 20.013 -2.422 -6.102 1.00 74.25 94 GLY A CA 1
ATOM 731 C C . GLY A 1 94 ? 19.555 -2.183 -4.663 1.00 74.25 94 GLY A C 1
ATOM 732 O O . GLY A 1 94 ? 20.262 -1.516 -3.913 1.00 74.25 94 GLY A O 1
ATOM 733 N N . GLY A 1 95 ? 18.383 -2.705 -4.300 1.00 76.75 95 GLY A N 1
ATOM 734 C CA . GLY A 1 95 ? 17.789 -2.632 -2.961 1.00 76.75 95 GLY A CA 1
ATOM 735 C C . GLY A 1 95 ? 17.362 -4.003 -2.418 1.00 76.75 95 GLY A C 1
ATOM 736 O O . GLY A 1 95 ? 17.594 -5.025 -3.080 1.00 76.75 95 GLY A O 1
ATOM 737 N N . PRO A 1 96 ? 16.768 -4.042 -1.208 1.00 77.12 96 PRO A N 1
ATOM 738 C CA . PRO A 1 96 ? 16.133 -5.243 -0.673 1.00 77.12 96 PRO A CA 1
ATOM 739 C C . PRO A 1 96 ? 15.149 -5.820 -1.688 1.00 77.12 96 PRO A C 1
ATOM 741 O O . PRO A 1 96 ? 14.499 -5.069 -2.401 1.00 77.12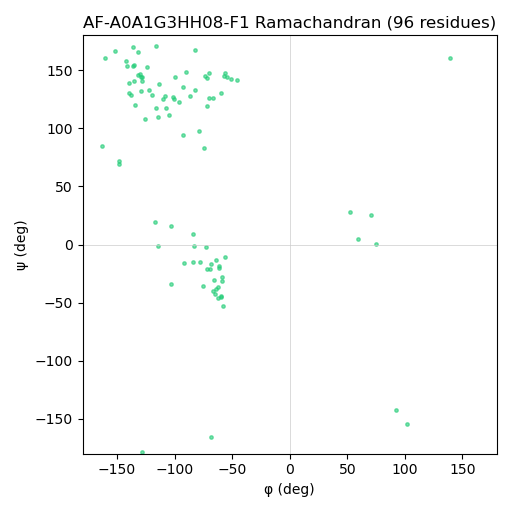 96 PRO A O 1
ATOM 744 N N . ARG A 1 97 ? 15.063 -7.145 -1.778 1.00 81.31 97 ARG A N 1
ATOM 745 C CA . ARG A 1 97 ? 14.087 -7.823 -2.636 1.00 81.31 97 ARG A CA 1
ATOM 746 C C . ARG A 1 97 ? 13.068 -8.474 -1.723 1.00 81.31 97 ARG A C 1
ATOM 748 O O . ARG A 1 97 ? 13.473 -9.222 -0.830 1.00 81.31 97 ARG A O 1
ATOM 755 N N . TYR A 1 98 ? 11.806 -8.153 -1.944 1.00 83.38 98 TYR A N 1
ATOM 756 C CA . TYR A 1 98 ? 10.674 -8.706 -1.211 1.00 83.38 98 TYR A CA 1
ATOM 757 C C . TYR A 1 98 ? 9.993 -9.775 -2.057 1.00 83.38 98 TYR A C 1
ATOM 759 O O . TYR A 1 98 ? 10.017 -9.631 -3.304 1.00 83.38 98 TYR A O 1
#

Radius of gyration: 14.53 Å; Cα contacts (8 Å, |Δi|>4): 172; chains: 1; bounding box: 36×24×42 Å

Foldseek 3Di:
DQADWDKDWDWQDDDLFTKIKIFRQFAWDFDAQPCCRVLIDIDGDQGSPFIWIAGNHNVDPDRIDTDDDPDDWLVVQQVVQVVVPGGRNCPPPPDDTD

Mean predicted aligned error: 3.81 Å

Nearest PDB structures (foldseek):
  1q1l-assembly1_D  TM=2.916E-01  e=9.757E+00  Aquifex aeolicus

pLDDT: mean 92.14, std 8.48, range [45.09, 98.5]

Sequence (98 aa):
MSSGTGCYIEDEGAGAKARTYFCLCYGSVELIPSAAPQERESYTTTHHDKPMYIHNDMKMPKMMAPAEVINHSDDELKLLESLVGRWPPFYGQGGPRY